Protein AF-A0A941DF47-F1 (afdb_monomer)

Foldseek 3Di:
DDPPQPQPQDQQFKKAFCDDPRHGAIAGWHDWDQDPVRWTKTWGQHPVRDIDIDTPVRMHGDDPPPPPDD

Radius of gyration: 12.95 Å; Cα contacts (8 Å, |Δi|>4): 122; chains: 1; bounding box: 29×36×34 Å

Secondary structure (DSSP, 8-state):
--------PPTT-EEEE-SSTTTT-EEEEEEEEE-TTS-EEEEEE-TTS-EEEEEGGGEEE---------

Organism: NCBI:txid2828731

Structure (mmCIF, N/CA/C/O backbone):
data_AF-A0A941DF47-F1
#
_entry.id   AF-A0A941DF47-F1
#
loop_
_atom_site.group_PDB
_atom_site.id
_atom_site.type_symbol
_atom_site.label_atom_id
_atom_site.label_alt_id
_atom_site.label_comp_id
_atom_site.label_asym_id
_atom_site.label_entity_id
_atom_site.label_seq_id
_atom_site.pdbx_PDB_ins_code
_atom_site.Cartn_x
_atom_site.Cartn_y
_atom_site.Cartn_z
_atom_site.occupancy
_atom_site.B_iso_or_equiv
_atom_site.auth_seq_id
_atom_site.auth_comp_id
_atom_site.auth_asym_id
_atom_site.auth_atom_id
_atom_site.pdbx_PDB_model_num
ATOM 1 N N . MET A 1 1 ? -18.137 -16.304 -7.350 1.00 42.75 1 MET A N 1
ATOM 2 C CA . MET A 1 1 ? -16.855 -16.499 -6.645 1.00 42.75 1 MET A CA 1
ATOM 3 C C . MET A 1 1 ? -16.643 -15.312 -5.717 1.00 42.75 1 MET A C 1
ATOM 5 O O . MET A 1 1 ? -16.477 -14.208 -6.217 1.00 42.75 1 MET A O 1
ATOM 9 N N . ASN A 1 2 ? -16.722 -15.504 -4.398 1.00 42.75 2 ASN A N 1
ATOM 10 C CA . ASN A 1 2 ? -16.388 -14.446 -3.443 1.00 42.75 2 ASN A CA 1
ATOM 11 C C . ASN A 1 2 ? -14.869 -14.386 -3.341 1.00 42.75 2 ASN A C 1
ATOM 13 O O . ASN A 1 2 ? -14.256 -15.254 -2.725 1.00 42.75 2 ASN A O 1
ATOM 17 N N . GLN A 1 3 ? -14.261 -13.389 -3.980 1.00 41.91 3 GLN A N 1
ATOM 18 C CA . GLN A 1 3 ? -12.959 -12.960 -3.510 1.00 41.91 3 GLN A CA 1
ATOM 19 C C . GLN A 1 3 ? -13.221 -12.305 -2.159 1.00 41.91 3 GLN A C 1
ATOM 21 O O . GL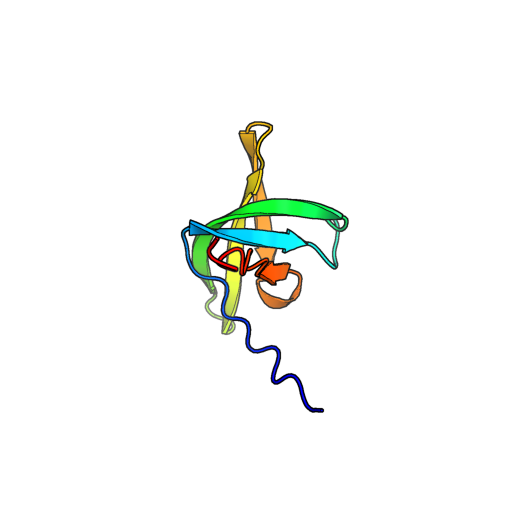N A 1 3 ? -13.740 -11.193 -2.090 1.00 41.91 3 GLN A O 1
ATOM 26 N N . ASP A 1 4 ? -12.916 -13.017 -1.084 1.00 46.62 4 ASP A N 1
ATOM 27 C CA . ASP A 1 4 ? -12.613 -12.361 0.175 1.00 46.62 4 ASP A CA 1
ATOM 28 C C . ASP A 1 4 ? -11.335 -11.554 -0.100 1.00 46.62 4 ASP A C 1
ATOM 30 O O . ASP A 1 4 ? -10.220 -12.066 -0.018 1.00 46.62 4 ASP A O 1
ATOM 34 N N . VAL A 1 5 ? -11.487 -10.321 -0.607 1.00 49.66 5 VAL A N 1
ATOM 35 C CA . VAL A 1 5 ? -10.371 -9.421 -0.948 1.00 49.66 5 VAL A CA 1
ATOM 36 C C . VAL A 1 5 ? -9.788 -8.850 0.349 1.00 49.66 5 VAL A C 1
ATOM 38 O O . VAL A 1 5 ? -9.577 -7.652 0.502 1.00 49.66 5 VAL A O 1
ATOM 41 N N . THR A 1 6 ? -9.509 -9.711 1.321 1.00 46.69 6 THR A N 1
ATOM 42 C CA . THR A 1 6 ? -8.627 -9.432 2.451 1.00 46.69 6 THR A CA 1
ATOM 43 C C . THR A 1 6 ? -7.193 -9.723 2.019 1.00 46.69 6 THR A C 1
ATOM 45 O O . THR A 1 6 ? -6.427 -10.406 2.695 1.00 46.69 6 THR A O 1
ATOM 48 N N . SER A 1 7 ? -6.803 -9.196 0.852 1.00 57.16 7 SER A N 1
ATOM 49 C CA . SER A 1 7 ? -5.421 -9.214 0.382 1.00 57.16 7 SER A CA 1
ATOM 50 C C . SER A 1 7 ? -4.605 -8.298 1.292 1.00 57.16 7 SER A C 1
ATOM 52 O O . SER A 1 7 ? -4.331 -7.151 0.950 1.00 57.16 7 SER A O 1
ATOM 54 N N . GLN A 1 8 ? -4.275 -8.784 2.489 1.00 67.00 8 GLN A N 1
ATOM 55 C CA . GLN A 1 8 ? -3.334 -8.160 3.403 1.00 67.00 8 GLN A CA 1
ATOM 56 C C . GLN A 1 8 ? -2.003 -8.053 2.664 1.00 67.00 8 GLN A C 1
ATOM 58 O O . GLN A 1 8 ? -1.215 -8.995 2.617 1.00 67.00 8 GLN A O 1
ATOM 63 N N . VAL A 1 9 ? -1.801 -6.909 2.019 1.00 78.94 9 VAL A N 1
ATOM 64 C CA . VAL A 1 9 ? -0.509 -6.481 1.504 1.00 78.94 9 VAL A CA 1
ATOM 65 C C . VAL A 1 9 ? 0.480 -6.505 2.660 1.00 78.94 9 VAL A C 1
ATOM 67 O O . VAL A 1 9 ? 0.227 -5.905 3.708 1.00 78.94 9 VAL A O 1
ATOM 70 N N . LYS A 1 10 ? 1.575 -7.245 2.491 1.00 84.69 10 LYS A N 1
ATOM 71 C CA . LYS A 1 10 ? 2.643 -7.327 3.484 1.00 84.69 10 LYS A CA 1
ATOM 72 C C . LYS A 1 10 ? 3.754 -6.348 3.125 1.00 84.69 10 LYS A C 1
ATOM 74 O O . LYS A 1 10 ? 3.854 -5.900 1.985 1.00 84.69 10 LYS A O 1
ATOM 79 N N . ASP A 1 11 ? 4.586 -6.013 4.103 1.00 87.56 11 ASP A N 1
ATOM 80 C CA . ASP A 1 11 ? 5.811 -5.266 3.832 1.00 87.56 11 ASP A CA 1
ATOM 81 C C . ASP A 1 11 ? 6.692 -6.086 2.875 1.00 87.56 11 ASP A C 1
ATOM 83 O O . ASP A 1 11 ? 6.837 -7.299 3.044 1.00 87.56 11 ASP A O 1
ATOM 87 N N . GLY A 1 12 ? 7.206 -5.437 1.835 1.00 87.88 12 GLY A N 1
ATOM 88 C CA . GLY A 1 12 ? 7.980 -6.055 0.763 1.00 87.88 12 GLY A CA 1
ATOM 89 C C . GLY A 1 12 ? 7.157 -6.585 -0.413 1.00 87.88 12 GLY A C 1
ATOM 90 O O . GLY A 1 12 ? 7.744 -6.940 -1.433 1.00 87.88 12 GLY A O 1
ATOM 91 N N . ASP A 1 13 ? 5.822 -6.612 -0.335 1.00 89.31 13 ASP A N 1
ATOM 92 C CA . ASP A 1 13 ? 4.999 -7.007 -1.480 1.00 89.31 13 ASP A CA 1
ATOM 93 C C . ASP A 1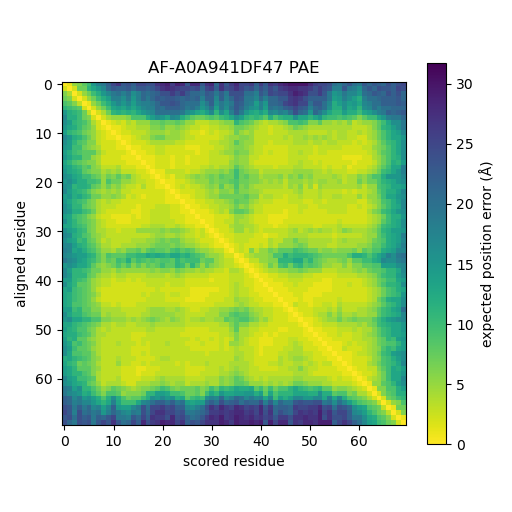 13 ? 4.920 -5.908 -2.542 1.00 89.31 13 ASP A C 1
ATOM 95 O O . ASP A 1 13 ? 4.822 -4.719 -2.233 1.00 89.31 13 ASP A O 1
ATOM 99 N N . TYR A 1 14 ? 4.854 -6.309 -3.812 1.00 90.19 14 TYR A N 1
ATOM 100 C CA . TYR A 1 14 ? 4.506 -5.387 -4.887 1.00 90.19 14 TYR A CA 1
ATOM 101 C C . TYR A 1 14 ? 2.991 -5.168 -4.914 1.00 90.19 14 TYR A C 1
ATOM 103 O O . TYR A 1 14 ? 2.195 -6.110 -4.842 1.00 90.19 14 TYR A O 1
ATOM 111 N N . CYS A 1 15 ? 2.569 -3.914 -5.021 1.00 90.81 15 CYS A N 1
ATOM 112 C CA . CYS A 1 15 ? 1.164 -3.546 -5.048 1.00 90.81 15 CYS A CA 1
ATOM 113 C C . CYS A 1 15 ? 0.862 -2.522 -6.140 1.00 90.81 15 CYS A C 1
ATOM 115 O O . CYS A 1 15 ? 1.731 -1.783 -6.613 1.00 90.81 15 CYS A O 1
ATOM 117 N N . LYS A 1 16 ? -0.412 -2.464 -6.530 1.00 91.06 16 LYS A N 1
ATOM 118 C CA . LYS A 1 16 ? -0.938 -1.452 -7.443 1.00 91.06 16 LYS A CA 1
ATOM 119 C C . LYS A 1 16 ? -2.106 -0.727 -6.810 1.00 91.06 16 LYS A C 1
ATOM 121 O O . LYS A 1 16 ? -3.012 -1.337 -6.247 1.00 91.06 16 LYS A O 1
ATOM 126 N N . VAL A 1 17 ? -2.086 0.590 -6.932 1.00 92.25 17 VAL A N 1
ATOM 127 C CA . VAL A 1 17 ? -3.125 1.468 -6.418 1.00 92.25 17 VAL A CA 1
ATOM 128 C C . VAL A 1 17 ? -4.298 1.474 -7.392 1.00 92.25 17 VAL A C 1
ATOM 130 O O . VAL A 1 17 ? -4.174 1.903 -8.541 1.00 92.25 17 VAL A O 1
ATOM 133 N N . ILE A 1 18 ? -5.457 1.013 -6.925 1.00 91.19 18 ILE A N 1
ATOM 134 C CA . ILE A 1 18 ? -6.686 0.917 -7.727 1.00 91.19 18 ILE A CA 1
ATOM 135 C C . ILE A 1 18 ? -7.651 2.084 -7.486 1.00 91.19 18 ILE A C 1
ATOM 137 O O . ILE A 1 18 ? -8.547 2.317 -8.300 1.00 91.19 18 ILE A O 1
ATOM 141 N N . GLY A 1 19 ? -7.450 2.859 -6.415 1.00 87.38 19 GLY A N 1
ATOM 142 C CA . GLY A 1 19 ? -8.324 3.971 -6.043 1.00 87.38 19 GLY A CA 1
ATOM 143 C C . GLY A 1 19 ? -7.624 5.087 -5.264 1.00 87.38 19 GLY A C 1
ATOM 144 O O . GLY A 1 19 ? -6.506 4.931 -4.779 1.00 87.38 19 GLY A O 1
ATOM 145 N N . GLY A 1 20 ? -8.307 6.226 -5.135 1.00 86.44 20 GLY A N 1
ATOM 146 C CA . GLY A 1 20 ? -7.779 7.436 -4.495 1.00 86.44 20 GLY A CA 1
ATOM 147 C C . GLY A 1 20 ? -6.909 8.292 -5.421 1.00 86.44 20 GLY A C 1
ATOM 148 O O . GLY A 1 20 ? -6.850 8.066 -6.627 1.00 86.44 20 GLY A O 1
ATOM 149 N N . THR A 1 21 ? -6.221 9.278 -4.843 1.00 89.38 21 THR A N 1
ATOM 150 C CA . THR A 1 21 ? -5.409 10.273 -5.572 1.00 89.38 21 THR A CA 1
ATOM 151 C C . THR A 1 21 ? -4.257 9.652 -6.365 1.00 89.38 21 THR A C 1
ATOM 153 O O . THR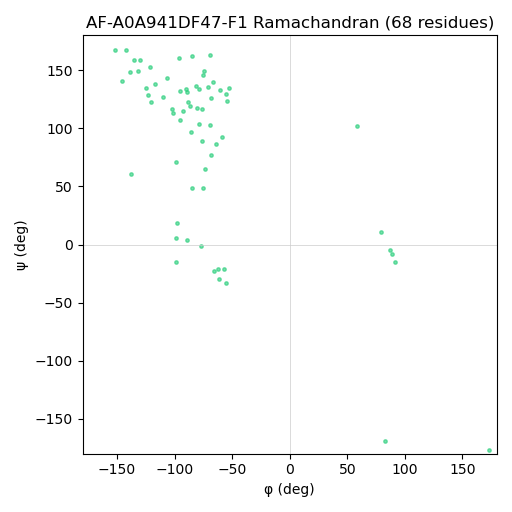 A 1 21 ? -3.872 10.160 -7.410 1.00 89.3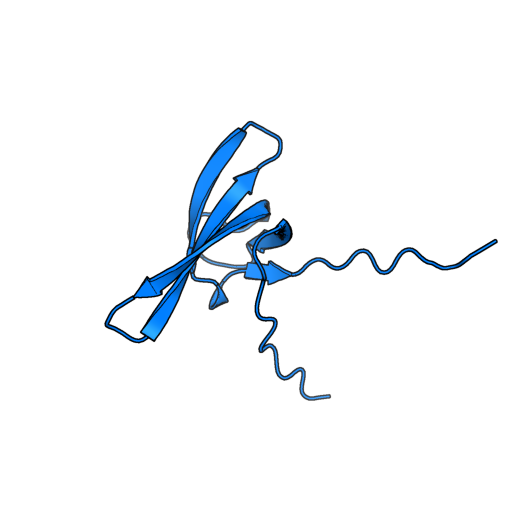8 21 THR A O 1
ATOM 156 N N . HIS A 1 22 ? -3.723 8.525 -5.893 1.00 88.25 22 HIS A N 1
ATOM 157 C CA . HIS A 1 22 ? -2.579 7.840 -6.499 1.00 88.25 22 HIS A CA 1
ATOM 158 C C . HIS A 1 22 ? -2.988 6.666 -7.405 1.00 88.25 22 HIS A C 1
ATOM 160 O O . HIS A 1 22 ? -2.170 5.789 -7.679 1.00 88.25 22 HIS A O 1
ATOM 166 N N . LYS A 1 23 ? -4.251 6.609 -7.854 1.00 91.31 23 LYS A N 1
ATOM 167 C CA . LYS A 1 23 ? -4.762 5.543 -8.728 1.00 91.31 23 LYS A CA 1
ATOM 168 C C . LYS A 1 23 ? -3.887 5.370 -9.975 1.00 91.31 23 LYS A C 1
ATOM 170 O O . LYS A 1 23 ? -3.534 6.339 -10.637 1.00 91.31 23 LYS A O 1
ATOM 175 N N . GLY A 1 24 ? -3.576 4.119 -10.307 1.00 89.50 24 GLY A N 1
ATOM 176 C CA . GLY A 1 24 ? -2.747 3.756 -11.458 1.00 89.50 24 GLY A CA 1
ATOM 177 C C . GLY A 1 24 ? -1.256 3.633 -11.143 1.00 89.50 24 GLY A C 1
ATOM 178 O O . GLY A 1 24 ? -0.543 3.005 -11.921 1.00 89.50 24 GLY A O 1
ATOM 179 N N . LYS A 1 25 ? -0.794 4.141 -9.993 1.00 91.81 25 LYS A N 1
ATOM 180 C CA . LYS A 1 25 ? 0.583 3.947 -9.527 1.00 91.81 25 LYS A CA 1
ATOM 181 C C . LYS A 1 25 ? 0.800 2.522 -9.010 1.00 91.81 25 LYS A C 1
ATOM 183 O O . LYS A 1 25 ? -0.111 1.898 -8.464 1.00 91.81 25 LYS A O 1
ATOM 188 N N . SER A 1 26 ? 2.020 2.026 -9.153 1.00 91.69 26 SER A N 1
ATOM 189 C CA . SER A 1 26 ? 2.488 0.763 -8.580 1.00 91.69 26 SER A CA 1
ATOM 190 C C . SER A 1 26 ? 3.801 0.966 -7.839 1.00 91.69 26 SER A C 1
ATOM 192 O O . SER A 1 26 ? 4.503 1.958 -8.063 1.00 91.69 26 SER A O 1
ATOM 194 N N . GLY A 1 27 ? 4.099 0.045 -6.930 1.00 93.12 27 GLY A N 1
ATOM 195 C CA . GLY A 1 27 ? 5.338 0.056 -6.172 1.00 93.12 27 GLY A CA 1
ATOM 196 C C . GLY A 1 27 ? 5.371 -1.008 -5.085 1.00 9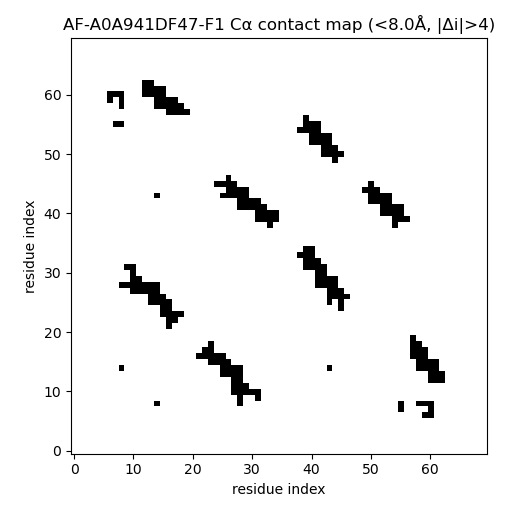3.12 27 GLY A C 1
ATOM 197 O O . GLY A 1 27 ? 4.439 -1.796 -4.921 1.00 93.12 27 GLY A O 1
ATOM 198 N N . THR A 1 28 ? 6.452 -0.994 -4.320 1.00 93.19 28 THR A N 1
ATOM 199 C CA . THR A 1 28 ? 6.695 -1.916 -3.213 1.00 93.19 28 THR A CA 1
ATOM 200 C C . THR A 1 28 ? 6.127 -1.349 -1.922 1.00 93.19 28 THR A C 1
ATOM 202 O O . THR A 1 28 ? 6.372 -0.193 -1.577 1.00 93.19 28 THR A O 1
ATOM 205 N N . VAL A 1 29 ? 5.367 -2.162 -1.202 1.00 92.69 29 VAL A N 1
ATOM 206 C CA . VAL A 1 29 ? 4.822 -1.817 0.107 1.00 92.69 29 VAL A CA 1
ATOM 207 C C . VAL A 1 29 ? 5.942 -1.795 1.135 1.00 92.69 29 VAL A C 1
ATOM 209 O O . VAL A 1 29 ? 6.785 -2.685 1.169 1.00 92.69 29 VAL A O 1
ATOM 212 N N . ARG A 1 30 ? 5.935 -0.768 1.974 1.00 91.94 30 ARG A N 1
ATOM 213 C CA . ARG A 1 30 ? 6.888 -0.532 3.049 1.00 91.94 30 ARG A CA 1
A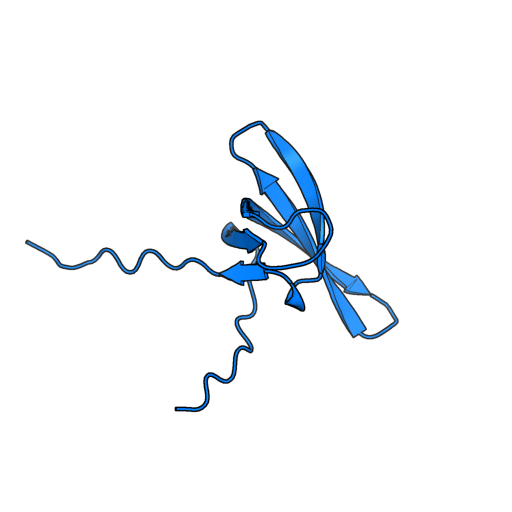TOM 214 C C . ARG A 1 30 ? 6.155 0.127 4.205 1.00 91.94 30 ARG A C 1
ATOM 216 O O . ARG A 1 30 ? 5.300 0.970 3.956 1.00 91.94 30 ARG A O 1
ATOM 223 N N . ASP A 1 31 ? 6.470 -0.236 5.440 1.00 89.19 31 ASP A N 1
ATOM 224 C CA . ASP A 1 31 ? 5.851 0.341 6.641 1.00 89.19 31 ASP A CA 1
ATOM 225 C C . ASP A 1 31 ? 4.319 0.163 6.692 1.00 89.19 31 ASP A C 1
ATOM 227 O O . ASP A 1 31 ? 3.537 0.889 6.067 1.00 89.19 31 ASP A O 1
ATOM 231 N N . LEU A 1 32 ? 3.873 -0.804 7.491 1.00 89.69 32 LEU A N 1
ATOM 232 C CA . LEU A 1 32 ? 2.460 -1.078 7.746 1.00 89.69 32 LEU A CA 1
ATOM 233 C C . LEU A 1 32 ? 2.058 -0.498 9.106 1.00 89.69 32 LEU A C 1
ATOM 235 O O . LEU A 1 32 ? 2.473 -0.996 10.151 1.00 89.69 32 LEU A O 1
ATOM 239 N N . ASN A 1 33 ? 1.198 0.521 9.108 1.00 89.31 33 ASN A N 1
ATOM 240 C CA . ASN A 1 33 ? 0.726 1.159 10.335 1.00 89.31 33 ASN A CA 1
ATOM 241 C C . ASN A 1 33 ? -0.793 1.070 10.4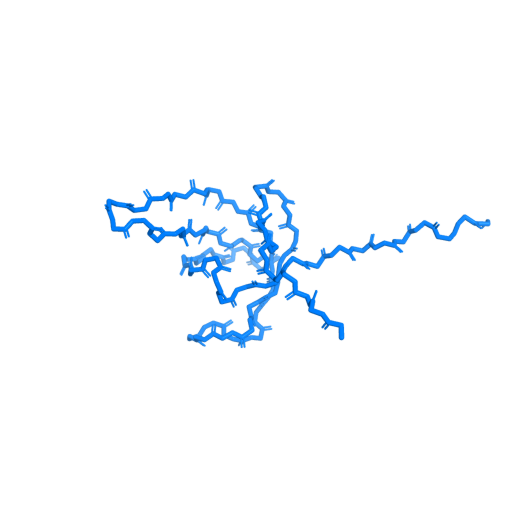47 1.00 89.31 33 ASN A C 1
ATOM 243 O O . ASN A 1 33 ? -1.531 1.584 9.602 1.00 89.31 33 ASN A O 1
ATOM 247 N N . ILE A 1 34 ? -1.256 0.471 11.541 1.00 86.31 34 ILE A N 1
ATOM 248 C CA . ILE A 1 34 ? -2.664 0.475 11.936 1.00 86.31 34 ILE A CA 1
ATOM 249 C C . ILE A 1 34 ? -2.912 1.740 12.760 1.00 86.31 34 ILE A C 1
ATOM 251 O O . ILE A 1 34 ? -2.280 1.958 13.795 1.00 86.31 34 ILE A O 1
ATOM 255 N N . SER A 1 35 ? -3.805 2.608 12.285 1.00 78.81 35 SER A N 1
ATOM 256 C CA . SER A 1 35 ? -4.202 3.804 13.028 1.00 78.81 35 SER A CA 1
ATOM 257 C C . SER A 1 35 ? -5.026 3.441 14.269 1.00 78.81 35 SER A C 1
ATOM 259 O O . SER A 1 35 ? -5.629 2.371 14.348 1.00 78.81 35 SER A O 1
ATOM 261 N N . LYS A 1 36 ? -5.162 4.387 15.209 1.00 80.56 36 LYS A N 1
ATOM 262 C CA . LYS A 1 36 ? -6.068 4.245 16.367 1.00 80.56 36 LYS A CA 1
ATOM 263 C C . LYS A 1 36 ? -7.531 3.983 15.971 1.00 80.56 36 LYS A C 1
ATOM 265 O O . LYS A 1 36 ? -8.288 3.461 16.775 1.00 80.56 36 LYS A O 1
ATOM 270 N N . THR A 1 37 ? -7.923 4.332 14.742 1.00 80.69 37 THR A N 1
ATOM 271 C CA . THR A 1 37 ? -9.266 4.095 14.186 1.00 80.69 37 THR A CA 1
AT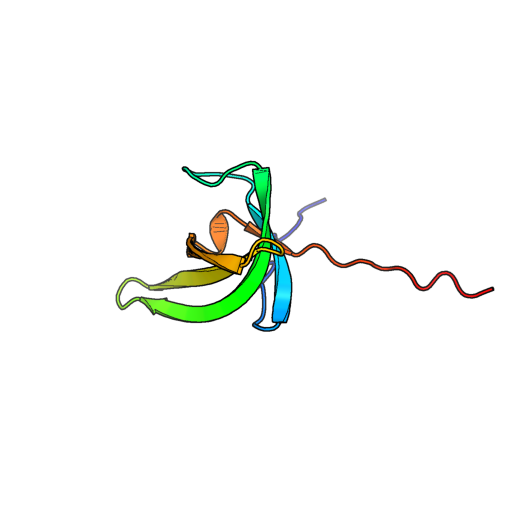OM 272 C C . THR A 1 37 ? -9.399 2.738 13.486 1.00 80.69 37 THR A C 1
ATOM 274 O O . THR A 1 37 ? -10.427 2.474 12.875 1.00 80.69 37 THR A O 1
ATOM 277 N N . GLY A 1 38 ? -8.362 1.893 13.515 1.00 83.94 38 GLY A N 1
ATOM 278 C CA . GLY A 1 38 ? -8.362 0.574 12.877 1.00 83.94 38 GLY A CA 1
ATOM 279 C C . GLY A 1 38 ? -8.122 0.599 11.365 1.00 83.94 38 GLY A C 1
ATOM 280 O O . GLY A 1 38 ? -8.294 -0.418 10.699 1.00 83.94 38 GLY A O 1
ATOM 281 N N . HIS A 1 39 ? -7.724 1.738 10.792 1.00 84.75 39 HIS A N 1
ATOM 282 C CA . HIS A 1 39 ? -7.420 1.820 9.366 1.00 84.75 39 HIS A CA 1
ATOM 283 C C . HIS A 1 39 ? -5.954 1.459 9.120 1.00 84.75 39 HIS A C 1
ATOM 285 O O . HIS A 1 39 ? -5.050 2.111 9.643 1.00 84.75 39 HIS A O 1
ATOM 291 N N . LEU A 1 40 ? -5.722 0.441 8.289 1.00 87.50 40 LEU A N 1
ATOM 292 C CA . LEU A 1 40 ? -4.384 0.075 7.838 1.00 87.50 40 LEU A CA 1
ATOM 293 C C . LEU A 1 40 ? -3.912 1.061 6.763 1.00 87.50 40 LEU A C 1
ATOM 295 O O . LEU A 1 40 ? -4.484 1.163 5.672 1.00 87.50 40 LEU A O 1
ATOM 299 N N . THR A 1 41 ? -2.852 1.783 7.095 1.00 90.75 41 THR A N 1
ATOM 300 C CA . THR A 1 41 ? -2.108 2.658 6.190 1.00 90.75 41 THR A CA 1
ATOM 301 C C . THR A 1 41 ? -0.782 2.013 5.839 1.00 90.75 41 THR A C 1
ATOM 303 O O . THR A 1 41 ? -0.170 1.357 6.680 1.00 90.75 41 THR A O 1
ATOM 306 N N . ILE A 1 42 ? -0.358 2.201 4.597 1.00 91.69 42 ILE A N 1
ATOM 307 C CA . ILE A 1 42 ? 0.880 1.639 4.071 1.00 91.69 42 ILE A CA 1
ATOM 308 C C . ILE A 1 42 ? 1.664 2.732 3.357 1.00 91.69 42 ILE A C 1
ATOM 310 O O . ILE A 1 42 ? 1.060 3.642 2.772 1.00 91.69 42 ILE A O 1
ATOM 314 N N . THR A 1 43 ? 2.988 2.638 3.366 1.00 94.00 43 THR A N 1
ATOM 315 C CA . THR A 1 43 ? 3.829 3.454 2.488 1.00 94.00 43 THR A CA 1
ATOM 316 C C . THR A 1 43 ? 4.154 2.646 1.239 1.00 94.00 43 THR A C 1
ATOM 318 O O . THR A 1 43 ? 4.522 1.483 1.312 1.00 94.00 43 THR A O 1
ATOM 321 N N . VAL A 1 44 ? 3.991 3.230 0.061 1.00 93.12 44 VAL A N 1
ATOM 322 C CA . VAL A 1 44 ? 4.371 2.579 -1.196 1.00 93.12 44 VAL A CA 1
ATOM 323 C C . VAL A 1 44 ? 5.576 3.311 -1.753 1.00 93.12 44 VAL A C 1
ATOM 325 O O . VAL A 1 44 ? 5.546 4.535 -1.884 1.00 93.12 44 VAL A O 1
ATOM 328 N N . VAL A 1 45 ? 6.630 2.558 -2.055 1.00 94.31 45 VAL A N 1
ATOM 329 C CA . VAL A 1 45 ? 7.854 3.033 -2.698 1.00 94.31 45 VAL A CA 1
ATOM 330 C C . VAL A 1 45 ? 7.814 2.626 -4.161 1.00 94.31 45 VAL A C 1
ATOM 332 O O . VAL A 1 45 ? 7.775 1.442 -4.485 1.00 94.31 45 VAL A O 1
ATOM 335 N N . GLN A 1 46 ? 7.799 3.610 -5.044 1.00 92.94 46 GLN A N 1
ATOM 336 C CA . GLN A 1 46 ? 7.812 3.391 -6.482 1.00 92.94 46 GLN A CA 1
ATOM 337 C C . GLN A 1 46 ? 9.238 3.203 -7.004 1.00 92.94 46 GLN A C 1
ATOM 339 O O . GLN A 1 46 ? 10.208 3.622 -6.371 1.00 92.94 46 GLN A O 1
ATOM 344 N N . ASP A 1 47 ? 9.353 2.649 -8.209 1.00 8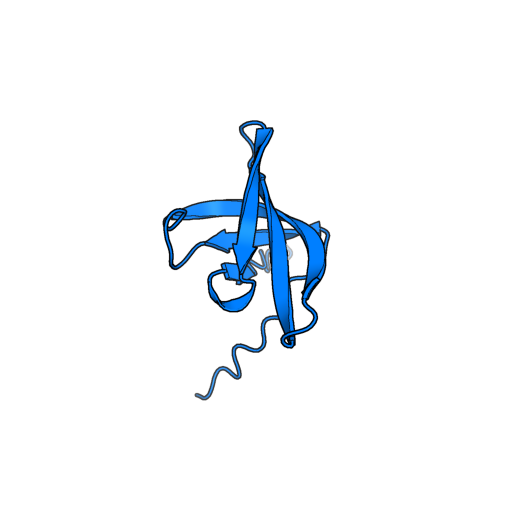8.81 47 ASP A N 1
ATOM 345 C CA . ASP A 1 47 ? 10.643 2.425 -8.875 1.00 88.81 47 ASP A CA 1
ATOM 346 C C . ASP A 1 47 ? 11.363 3.744 -9.222 1.00 88.81 47 ASP A C 1
ATOM 348 O O . ASP A 1 47 ? 12.586 3.788 -9.312 1.00 88.81 47 ASP A O 1
ATOM 352 N N . ASN A 1 48 ? 10.618 4.851 -9.340 1.00 90.25 48 ASN A N 1
ATOM 353 C CA . ASN A 1 48 ? 11.169 6.200 -9.516 1.00 90.25 48 ASN A CA 1
ATOM 354 C C . ASN A 1 48 ? 11.718 6.822 -8.210 1.00 90.25 48 ASN A C 1
ATOM 356 O O . ASN A 1 48 ? 12.206 7.949 -8.233 1.00 90.25 48 ASN A O 1
ATOM 360 N N . GLY A 1 49 ? 11.617 6.121 -7.074 1.00 90.25 49 GLY A N 1
ATOM 361 C CA . GLY A 1 49 ? 12.043 6.596 -5.757 1.00 90.25 49 GLY A CA 1
ATOM 362 C C . GLY A 1 49 ? 10.996 7.407 -4.982 1.00 90.25 49 GLY A C 1
ATOM 363 O O . GLY A 1 49 ? 11.229 7.724 -3.813 1.00 90.25 49 GLY A O 1
ATOM 364 N N . GLU A 1 50 ? 9.833 7.712 -5.570 1.00 92.44 50 GLU A N 1
ATOM 365 C CA . GLU A 1 50 ? 8.739 8.379 -4.862 1.00 92.44 50 GLU A CA 1
ATOM 366 C C . GLU A 1 50 ? 8.155 7.473 -3.773 1.00 92.44 50 GLU A C 1
ATOM 368 O O . GLU A 1 50 ? 7.944 6.273 -3.968 1.00 92.44 50 GLU A O 1
ATOM 373 N N . ARG A 1 51 ? 7.846 8.072 -2.620 1.00 93.19 51 ARG A N 1
ATOM 374 C CA . ARG A 1 51 ? 7.200 7.393 -1.494 1.00 93.19 51 ARG A CA 1
ATOM 375 C C . ARG A 1 51 ? 5.920 8.119 -1.131 1.00 93.19 51 ARG A C 1
ATOM 377 O O . ARG A 1 51 ? 5.948 9.326 -0.905 1.00 93.19 51 ARG A O 1
ATOM 384 N N . PHE A 1 52 ? 4.811 7.397 -1.037 1.00 92.62 52 PHE A N 1
ATOM 385 C CA . PHE A 1 52 ? 3.531 7.983 -0.646 1.00 92.62 52 PHE A CA 1
ATOM 386 C C . PHE A 1 52 ? 2.763 7.072 0.305 1.00 92.62 52 PHE A C 1
ATOM 388 O O . PHE A 1 52 ? 2.855 5.848 0.232 1.00 92.62 52 PHE A O 1
ATOM 395 N N . LYS A 1 53 ? 1.989 7.684 1.205 1.00 91.06 53 LYS A N 1
ATOM 396 C CA . LYS A 1 53 ? 1.103 6.962 2.119 1.00 91.06 53 LYS A CA 1
ATOM 397 C C . LYS A 1 53 ? -0.263 6.782 1.484 1.00 91.06 53 LYS A C 1
ATOM 399 O O . LYS A 1 53 ? -0.845 7.726 0.958 1.00 91.06 53 LYS A O 1
ATOM 404 N N . THR A 1 54 ? -0.792 5.572 1.569 1.00 91.12 54 THR A N 1
ATOM 405 C CA . THR A 1 54 ? -2.142 5.255 1.107 1.00 91.12 54 THR A CA 1
ATOM 406 C C . THR A 1 54 ? -2.808 4.263 2.051 1.00 91.12 54 THR A C 1
ATOM 408 O O . THR A 1 54 ? -2.176 3.688 2.937 1.00 91.12 54 THR A O 1
ATOM 411 N N . LEU A 1 55 ? -4.114 4.083 1.894 1.00 89.81 55 LEU A N 1
ATOM 412 C CA . LEU A 1 55 ? -4.853 3.075 2.641 1.00 89.81 55 LEU A CA 1
ATOM 413 C C . LEU A 1 55 ? -4.680 1.719 1.965 1.00 89.81 55 LEU A C 1
ATOM 415 O O . LEU A 1 55 ? -4.854 1.614 0.750 1.00 89.81 55 LEU A O 1
ATOM 419 N N . ALA A 1 56 ? -4.439 0.676 2.761 1.00 87.56 56 ALA A N 1
ATOM 420 C CA . ALA A 1 56 ? -4.301 -0.690 2.258 1.00 87.56 56 ALA A CA 1
ATOM 421 C C . ALA A 1 56 ? -5.524 -1.138 1.439 1.00 87.56 56 ALA A C 1
ATOM 423 O O . ALA A 1 56 ? -5.392 -1.830 0.440 1.00 87.56 56 ALA A O 1
ATOM 424 N N . LYS A 1 57 ? -6.722 -0.665 1.808 1.00 87.12 57 LYS A N 1
ATOM 425 C CA . LYS A 1 57 ? -7.976 -0.978 1.102 1.00 87.12 57 LYS A CA 1
ATOM 426 C C . LYS A 1 57 ? -8.025 -0.489 -0.354 1.00 87.12 57 LYS A C 1
ATOM 428 O O . LYS A 1 57 ? -8.848 -0.962 -1.125 1.00 87.12 57 LYS A O 1
ATOM 433 N N . ASN A 1 58 ? -7.199 0.497 -0.712 1.00 89.62 58 ASN A N 1
ATOM 434 C CA . ASN A 1 58 ? -7.165 1.093 -2.051 1.00 89.62 58 ASN A CA 1
ATOM 435 C C . ASN A 1 58 ? -6.041 0.512 -2.922 1.00 89.62 58 ASN A C 1
ATOM 437 O O . ASN A 1 58 ? -5.799 1.013 -4.026 1.00 89.62 58 ASN A O 1
ATOM 441 N N . VAL A 1 59 ? -5.335 -0.507 -2.430 1.00 89.75 59 VAL A N 1
ATOM 442 C CA . VAL A 1 59 ? -4.279 -1.195 -3.168 1.00 89.75 59 VAL A CA 1
ATOM 443 C C . VAL A 1 59 ? -4.601 -2.673 -3.307 1.00 89.75 59 VAL A C 1
ATOM 445 O O . VAL A 1 59 ? -5.278 -3.260 -2.468 1.00 89.75 59 VAL A O 1
ATOM 448 N N . ILE A 1 60 ? -4.087 -3.276 -4.370 1.00 88.69 60 ILE A N 1
ATOM 449 C CA . ILE A 1 60 ? -4.119 -4.721 -4.571 1.00 88.69 60 ILE A CA 1
ATOM 450 C C . ILE A 1 60 ? -2.693 -5.245 -4.607 1.00 88.69 60 ILE A C 1
ATOM 452 O O . ILE A 1 60 ? -1.812 -4.630 -5.214 1.00 88.69 60 ILE A O 1
ATOM 456 N N . ARG A 1 61 ? -2.465 -6.383 -3.953 1.00 87.62 61 ARG A N 1
ATOM 457 C CA . ARG A 1 61 ? -1.204 -7.113 -4.052 1.00 87.62 61 ARG A CA 1
ATOM 458 C C . ARG A 1 61 ? -1.088 -7.689 -5.461 1.00 87.62 61 ARG A C 1
ATOM 460 O O . ARG A 1 61 ? -1.987 -8.398 -5.906 1.00 87.62 61 ARG A O 1
ATOM 467 N N . ILE A 1 62 ? 0.012 -7.401 -6.146 1.00 84.00 62 ILE A N 1
ATOM 468 C CA . ILE A 1 62 ? 0.361 -8.072 -7.395 1.00 84.00 62 ILE A CA 1
ATOM 469 C C . ILE A 1 62 ? 1.299 -9.212 -7.026 1.00 84.00 62 ILE A C 1
ATOM 471 O O . ILE A 1 62 ? 2.450 -8.992 -6.660 1.00 84.00 62 ILE A O 1
ATOM 475 N N . ILE A 1 63 ? 0.785 -10.436 -7.098 1.00 69.88 63 ILE A N 1
ATOM 476 C CA . ILE A 1 63 ? 1.609 -11.636 -7.010 1.00 69.88 63 ILE A CA 1
ATOM 477 C C . ILE A 1 63 ? 1.956 -12.008 -8.444 1.00 69.88 63 ILE A C 1
ATOM 479 O O . ILE A 1 63 ? 1.074 -12.362 -9.224 1.00 69.88 63 ILE A O 1
ATOM 483 N N . PHE A 1 64 ? 3.234 -11.934 -8.795 1.00 61.28 64 PHE A N 1
ATOM 484 C CA . PHE A 1 64 ? 3.717 -12.598 -9.994 1.00 61.28 64 PHE A CA 1
ATOM 485 C C . PHE A 1 64 ? 3.814 -14.087 -9.660 1.00 61.28 64 PHE A C 1
ATOM 487 O O . PHE A 1 64 ? 4.836 -14.554 -9.165 1.00 61.28 64 PHE A O 1
ATOM 494 N N . SER A 1 65 ? 2.730 -14.840 -9.864 1.00 52.78 65 SER A N 1
ATOM 495 C CA . SER A 1 65 ? 2.772 -16.306 -9.861 1.00 52.78 65 SER A CA 1
ATOM 496 C C . SER A 1 65 ? 3.446 -16.775 -11.153 1.00 52.78 65 SER A C 1
ATOM 498 O O . SER A 1 65 ? 2.813 -17.339 -12.038 1.00 52.78 65 SER A O 1
ATOM 500 N N . GLY A 1 66 ? 4.725 -16.437 -11.298 1.00 50.47 66 GLY A N 1
ATOM 501 C CA . GLY A 1 66 ? 5.588 -16.857 -12.390 1.00 50.47 66 GLY A CA 1
ATOM 502 C C . GLY A 1 66 ? 6.439 -18.030 -11.937 1.00 50.47 66 GLY A C 1
ATOM 503 O O . GLY A 1 66 ? 7.631 -17.877 -11.703 1.00 50.47 66 GLY A O 1
ATOM 504 N N . SER A 1 67 ? 5.806 -19.187 -11.774 1.00 45.03 67 SER A N 1
ATOM 505 C CA . SER A 1 67 ? 6.490 -20.478 -11.729 1.00 45.03 67 SER A CA 1
ATOM 506 C C . SER A 1 67 ? 5.679 -21.489 -12.535 1.00 45.03 67 SER A C 1
ATOM 508 O O . SER A 1 67 ? 5.200 -22.489 -12.006 1.00 45.03 67 SER A O 1
ATOM 510 N N . GLU A 1 68 ? 5.502 -21.211 -13.822 1.00 44.84 68 GLU A N 1
ATOM 511 C CA . GLU A 1 68 ? 5.466 -22.302 -14.788 1.00 44.84 68 GLU A CA 1
ATOM 512 C C . GLU A 1 68 ? 6.923 -22.562 -15.156 1.00 44.84 68 GLU A C 1
ATOM 514 O O . GLU A 1 68 ? 7.578 -21.816 -15.877 1.00 44.84 68 GLU A O 1
ATOM 519 N N . ILE A 1 69 ? 7.442 -23.560 -14.455 1.00 50.19 69 ILE A N 1
ATOM 520 C CA . ILE A 1 69 ? 8.713 -24.229 -14.668 1.00 50.19 69 ILE A CA 1
ATOM 521 C C . ILE A 1 69 ? 8.720 -24.739 -16.114 1.00 50.19 69 ILE A C 1
ATOM 523 O O . ILE A 1 69 ? 7.765 -25.419 -16.482 1.00 50.19 69 ILE A O 1
ATOM 527 N N . CYS A 1 70 ? 9.773 -24.455 -16.883 1.00 36.94 70 CYS A N 1
ATOM 528 C CA . CYS A 1 70 ? 10.333 -25.346 -17.907 1.00 36.94 70 CYS A CA 1
ATOM 529 C C . CYS A 1 70 ? 11.722 -24.852 -18.319 1.00 36.94 70 CYS A C 1
ATOM 531 O O . CYS A 1 70 ? 11.822 -23.704 -18.805 1.00 36.94 70 CYS A O 1
#

Mean predicted aligned error: 7.73 Å

Solvent-accessible surface area (backbone atoms only — not comparable to full-atom values): 4324 Å² total; per-residue (Å²): 132,84,75,78,81,75,62,76,70,46,74,74,35,41,31,36,27,76,42,72,97,59,44,77,44,57,29,34,30,39,64,82,44,70,44,98,86,70,50,49,34,30,31,34,40,27,94,88,70,52,72,49,79,46,50,49,90,34,40,43,63,57,76,83,85,80,76,84,83,131

pLDDT: mean 80.26, std 17.12, range [36.94, 94.31]

Nearest PDB structures (foldseek):
  8q87-assembly1_Ad  TM=9.362E-01  e=1.061E-04  Gallus gallus
  7mq9-assembly1_L4  TM=9.400E-01  e=1.354E-04  Homo sapiens
  3jbp-assembly1_F  TM=9.042E-01  e=4.869E-04  Plasmodium falciparum 3D7
  7r81-assembly1_F2  TM=9.247E-01  e=7.928E-04  Neurospora crassa
  7q08-assembly1_F  TM=8.585E-01  e=7.460E-04  Candida albicans SC5314

InterPro domains:
  IPR005824 KOW [PF00467] (12-36)
  IPR005824 KOW [SM00739] (8-35)
  IPR014722 Large ribosomal subunit protein uL2, domain 2 [G3DSA:2.30.30.30] (9-68)

Sequence (70 aa):
MNQDVTSQVKDGDYCKVIGGTHKGKSGTVRDLNISKTGHLTITVVQDNGERFKTLAKNVIRIIFSGSEIC